Protein AF-A0AAV5TW31-F1 (afdb_monomer)

Sequence (116 aa):
IFYTIYALLATIGVISNSILLYTTIRTSSLRSPCNILIGACALFDVLHQLGIFPVATVIYRGATMHSWTCSVIMFIPEMGCAAGSFAVLSIGLDRLLSVIAPNRYQQSNKRAYLTV

Foldseek 3Di:
DVLVVLLVVLVVLLVVLVVLLVCLVPDPVQPFPLSVLSNQLSVLSNQLSVLSVVVSVCVVVVHDDDPVVNCVSCVRNVVSVVSSVVSVVVSVVLVVCCVPPVVVNVVPDRVVVVVD

pLDDT: mean 83.53, std 12.45, range [37.56, 95.31]

InterPro domains:
  IPR000276 G protein-coupled receptor, rhodopsin-like [PR00237] (1-25)
  IPR000276 G protein-coupled receptor, rhodopsin-like [PR00237] (34-55)
  IPR000276 G protein-coupled receptor, rhodopsin-like [PR00237] (77-99)
  IPR000276 G protein-coupled receptor, rhodopsin-like [SM01381] (10-115)
  IPR017452 GPCR, rhodopsin-like, 7TM [PS50262] (16-116)
  IPR019424 Serpentine type 7TM GPCR chemoreceptor Srsx [PF10320] (11-115)
  IPR047130 Serpentine type 7TM GPCR chemoreceptor Srsx, nematodes [PTHR23360] (2-115)

Secondary structure (DSSP, 8-state):
-HHHHHHHHHHHHHHHHHHHHHHHHH-GGG--HHHHHHHHHHHHHHHHHHTHHHHHHHHHTTPPPPHHHHHHHHHHHHHHHHHHHHHHHHHHHHHHHHHH-HHHHHHS-TTGGG--

Organism: NCBI:txid358040

Solvent-accessible surface area (backbone atoms only — not comparable to full-atom values): 6233 Å² total; per-residue (Å²): 107,70,69,58,52,51,52,53,52,31,51,52,48,37,55,55,24,49,52,48,29,50,51,44,72,69,35,72,91,52,69,46,70,62,43,49,38,52,24,53,24,24,50,21,48,33,46,24,38,57,39,52,55,66,54,48,56,35,61,76,67,71,54,83,78,57,68,68,63,48,53,63,57,46,45,58,18,50,51,14,50,54,52,23,54,54,29,52,52,51,42,51,49,56,55,48,45,48,67,79,37,46,77,59,48,73,68,48,67,74,69,67,72,73,78,110

Mean predicted aligned error: 7.39 Å

Structure (mmCIF, N/CA/C/O backbone):
data_AF-A0AAV5TW31-F1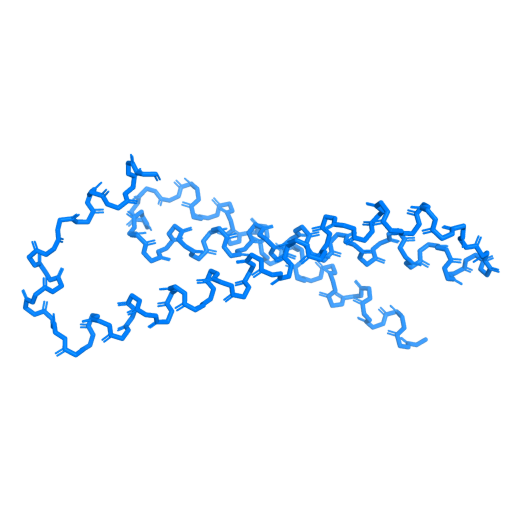
#
_entry.id   AF-A0AAV5TW31-F1
#
loop_
_atom_site.group_PDB
_atom_site.id
_atom_site.type_symbol
_atom_site.label_atom_id
_atom_site.label_alt_id
_atom_site.label_comp_id
_atom_site.label_asym_id
_atom_site.label_entity_id
_atom_site.label_seq_id
_atom_site.pdbx_PDB_ins_code
_atom_site.Cartn_x
_atom_site.Cartn_y
_atom_site.Cartn_z
_atom_site.occupancy
_atom_site.B_iso_or_equiv
_atom_site.auth_seq_id
_atom_site.auth_comp_id
_atom_site.auth_asym_id
_atom_site.auth_atom_id
_atom_site.pdbx_PDB_model_num
ATOM 1 N N . ILE A 1 1 ? 14.093 14.367 -10.296 1.00 77.06 1 ILE A N 1
ATOM 2 C CA . ILE A 1 1 ? 13.646 15.058 -9.060 1.00 77.06 1 ILE A CA 1
ATOM 3 C C . ILE A 1 1 ? 12.282 14.538 -8.625 1.00 77.06 1 ILE A C 1
ATOM 5 O O . ILE A 1 1 ? 12.245 13.833 -7.629 1.00 77.06 1 ILE A O 1
ATOM 9 N N . PHE A 1 2 ? 11.201 14.765 -9.382 1.00 83.12 2 PHE A N 1
ATOM 10 C CA . PHE A 1 2 ? 9.860 14.284 -9.007 1.00 83.12 2 PHE A CA 1
ATOM 11 C C . PHE A 1 2 ? 9.794 12.768 -8.744 1.00 83.12 2 PHE A C 1
ATOM 13 O O . PHE A 1 2 ? 9.393 12.363 -7.661 1.00 83.12 2 PHE A O 1
ATOM 20 N N . TYR A 1 3 ? 10.286 11.929 -9.663 1.00 81.06 3 TYR A N 1
ATOM 21 C CA . TYR A 1 3 ? 10.317 10.467 -9.472 1.00 81.06 3 TYR A CA 1
ATOM 22 C C . TYR A 1 3 ? 11.115 10.022 -8.245 1.00 81.06 3 TYR A C 1
ATOM 24 O O . TYR A 1 3 ? 10.709 9.107 -7.537 1.00 81.06 3 TYR A O 1
ATOM 32 N N . THR A 1 4 ? 12.226 10.703 -7.966 1.00 83.44 4 THR A N 1
ATOM 33 C CA . THR A 1 4 ? 13.057 10.432 -6.793 1.00 83.44 4 THR A CA 1
ATOM 34 C C . THR A 1 4 ? 12.291 10.723 -5.501 1.00 83.44 4 THR A C 1
ATOM 36 O O . THR A 1 4 ? 12.354 9.935 -4.566 1.00 83.44 4 THR A O 1
ATOM 39 N N . ILE A 1 5 ? 11.526 11.819 -5.461 1.00 88.81 5 ILE A N 1
ATOM 40 C CA . ILE A 1 5 ? 10.677 12.175 -4.315 1.00 88.81 5 ILE A CA 1
ATOM 41 C C . ILE A 1 5 ? 9.568 11.133 -4.130 1.00 88.81 5 ILE A C 1
ATOM 43 O O . ILE A 1 5 ? 9.373 10.652 -3.018 1.00 88.81 5 ILE A O 1
ATOM 47 N N . TYR A 1 6 ? 8.891 10.723 -5.208 1.00 88.25 6 TYR A N 1
ATOM 48 C CA . TYR A 1 6 ? 7.862 9.679 -5.137 1.00 88.25 6 TYR A CA 1
ATOM 49 C C . TYR A 1 6 ? 8.414 8.337 -4.650 1.00 88.25 6 TYR A C 1
ATOM 51 O O . TYR A 1 6 ? 7.783 7.690 -3.820 1.00 88.25 6 TYR A O 1
ATOM 59 N N . ALA A 1 7 ? 9.603 7.939 -5.107 1.00 87.38 7 ALA A N 1
ATOM 60 C CA . ALA A 1 7 ? 10.257 6.722 -4.637 1.00 87.38 7 ALA A CA 1
ATOM 61 C C . ALA A 1 7 ? 10.594 6.789 -3.137 1.00 87.38 7 ALA A C 1
ATOM 63 O O . ALA A 1 7 ? 10.388 5.808 -2.430 1.00 87.38 7 ALA A O 1
ATOM 64 N N . LEU A 1 8 ? 11.052 7.943 -2.634 1.00 91.00 8 LEU A N 1
ATOM 65 C CA . LEU A 1 8 ? 11.312 8.146 -1.202 1.00 91.00 8 LEU A CA 1
ATOM 66 C C . LEU A 1 8 ? 10.027 8.120 -0.363 1.00 91.00 8 LEU A C 1
ATOM 68 O O . LEU A 1 8 ? 9.998 7.533 0.714 1.00 91.00 8 LEU A O 1
ATOM 72 N N . LEU A 1 9 ? 8.946 8.730 -0.850 1.00 92.00 9 LEU A N 1
ATOM 73 C CA . LEU A 1 9 ? 7.651 8.672 -0.168 1.00 92.00 9 LEU A CA 1
ATOM 74 C C . LEU A 1 9 ? 7.096 7.244 -0.146 1.00 92.00 9 LEU A C 1
ATOM 76 O O . LEU A 1 9 ? 6.583 6.808 0.882 1.00 92.00 9 LEU A O 1
ATOM 80 N N . ALA A 1 10 ? 7.249 6.502 -1.245 1.00 91.31 10 ALA A N 1
ATOM 81 C CA . ALA A 1 10 ? 6.844 5.104 -1.321 1.00 91.31 10 ALA A CA 1
ATOM 82 C C . ALA A 1 10 ? 7.658 4.220 -0.365 1.00 91.31 10 ALA A C 1
ATOM 84 O O . ALA A 1 10 ? 7.084 3.363 0.296 1.00 91.31 10 ALA A O 1
ATOM 85 N N . THR A 1 11 ? 8.972 4.429 -0.226 1.00 91.75 11 THR A N 1
ATOM 86 C CA . THR A 1 11 ? 9.785 3.636 0.713 1.00 91.75 11 THR A CA 1
ATOM 87 C C . THR A 1 11 ? 9.421 3.926 2.165 1.00 91.75 11 THR A C 1
ATOM 89 O O . THR A 1 11 ? 9.262 2.985 2.942 1.00 91.75 11 THR A O 1
ATOM 92 N N . ILE A 1 12 ? 9.232 5.201 2.526 1.00 95.00 12 ILE A N 1
ATOM 93 C CA . ILE A 1 12 ? 8.755 5.588 3.861 1.00 95.00 12 ILE A CA 1
ATOM 94 C C . ILE A 1 12 ? 7.393 4.946 4.121 1.00 95.00 12 ILE A C 1
ATOM 96 O O . ILE A 1 12 ? 7.218 4.285 5.140 1.00 95.00 12 ILE A O 1
ATOM 100 N N . GLY A 1 13 ? 6.462 5.075 3.175 1.00 92.50 13 GLY A N 1
ATOM 101 C CA . GLY A 1 13 ? 5.136 4.485 3.284 1.00 92.50 13 GLY A CA 1
ATOM 102 C C . GLY A 1 13 ? 5.181 2.968 3.482 1.00 92.50 13 GLY A C 1
ATOM 103 O O . GLY A 1 13 ? 4.510 2.461 4.380 1.00 92.50 13 GLY A O 1
ATOM 104 N N . VAL A 1 14 ? 6.010 2.246 2.718 1.00 94.12 14 VAL A N 1
ATOM 105 C CA . VAL A 1 14 ? 6.106 0.783 2.816 1.00 94.12 14 VAL A CA 1
ATOM 106 C C . VAL A 1 14 ? 6.627 0.388 4.190 1.00 94.12 14 VAL A C 1
ATOM 108 O O . VAL A 1 14 ? 6.067 -0.509 4.819 1.00 94.12 14 VAL A O 1
ATOM 111 N N . ILE A 1 15 ? 7.659 1.073 4.687 1.00 95.31 15 ILE A N 1
ATOM 112 C CA . ILE A 1 15 ? 8.232 0.802 6.010 1.00 95.31 15 ILE A CA 1
ATOM 113 C C . ILE A 1 15 ? 7.195 1.086 7.102 1.00 95.31 15 ILE A C 1
ATOM 115 O O . ILE A 1 15 ? 6.922 0.220 7.935 1.00 95.31 15 ILE A O 1
ATOM 119 N N . SER A 1 16 ? 6.581 2.271 7.086 1.00 94.38 16 SER A N 1
ATOM 120 C CA . SER A 1 16 ? 5.611 2.694 8.099 1.00 94.38 16 SER A CA 1
ATOM 121 C C . SER A 1 16 ? 4.376 1.792 8.132 1.00 94.38 16 SER A C 1
ATOM 123 O O . SER A 1 16 ? 3.987 1.327 9.205 1.00 94.38 16 SER A O 1
ATOM 125 N N . ASN A 1 17 ? 3.793 1.480 6.971 1.00 93.69 17 ASN A N 1
ATOM 126 C CA . ASN A 1 17 ? 2.616 0.617 6.883 1.00 93.69 17 ASN A CA 1
ATOM 127 C C . ASN A 1 17 ? 2.938 -0.847 7.206 1.00 93.69 17 ASN A C 1
ATOM 129 O O . ASN A 1 17 ? 2.123 -1.527 7.827 1.00 93.69 17 ASN A O 1
ATOM 133 N N . SER A 1 18 ? 4.147 -1.326 6.896 1.00 93.06 18 SER A N 1
ATOM 134 C CA . SER A 1 18 ? 4.586 -2.666 7.313 1.00 93.06 18 SER A CA 1
ATOM 135 C C . SER A 1 18 ? 4.718 -2.778 8.833 1.00 93.06 18 SER A C 1
ATOM 137 O O . SER A 1 18 ? 4.292 -3.776 9.415 1.00 93.06 18 SER A O 1
ATOM 139 N N . ILE A 1 19 ? 5.261 -1.749 9.497 1.00 94.25 19 ILE A N 1
ATOM 140 C CA . ILE A 1 19 ? 5.334 -1.694 10.967 1.00 94.25 19 ILE A CA 1
ATOM 141 C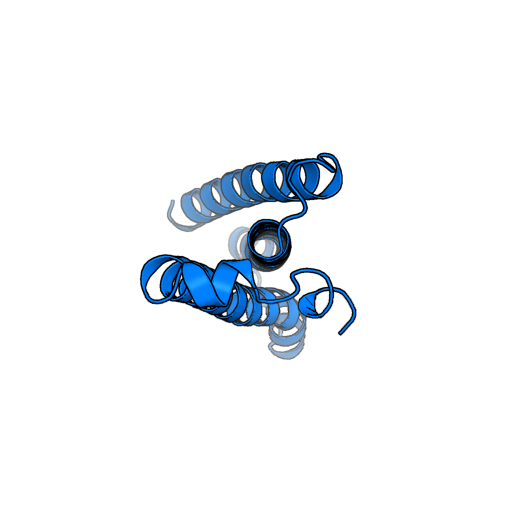 C . ILE A 1 19 ? 3.926 -1.669 11.569 1.00 94.25 19 ILE A C 1
ATOM 143 O O . ILE A 1 19 ? 3.659 -2.384 12.539 1.00 94.25 19 ILE A O 1
ATOM 147 N N . LEU A 1 20 ? 3.016 -0.884 10.985 1.00 92.38 20 LEU A N 1
ATOM 148 C CA . LEU A 1 20 ? 1.624 -0.806 11.422 1.00 92.38 20 LEU A CA 1
ATOM 149 C C . LEU A 1 20 ? 0.928 -2.170 11.301 1.00 92.38 20 LEU A C 1
ATOM 151 O O . LEU A 1 20 ? 0.365 -2.662 12.278 1.00 92.38 20 LEU A O 1
ATOM 155 N N . LEU A 1 21 ? 1.045 -2.825 10.142 1.00 91.81 21 LEU A N 1
ATOM 156 C CA . LEU A 1 21 ? 0.514 -4.166 9.900 1.00 91.81 21 LEU A CA 1
ATOM 157 C C . LEU A 1 21 ? 1.092 -5.192 10.886 1.00 91.81 21 LEU A C 1
ATOM 159 O O . LEU A 1 21 ? 0.344 -5.946 11.513 1.00 91.81 21 LEU A O 1
ATOM 163 N N . TYR A 1 22 ? 2.414 -5.192 11.073 1.00 90.88 22 TYR A N 1
ATOM 164 C CA . TYR A 1 22 ? 3.092 -6.089 12.009 1.00 90.88 22 TYR A CA 1
ATOM 165 C C . TYR A 1 22 ? 2.585 -5.903 13.444 1.00 90.88 22 TYR A C 1
ATOM 167 O O . TYR A 1 22 ? 2.276 -6.879 14.134 1.00 90.88 22 TYR A O 1
ATOM 175 N N . THR A 1 23 ? 2.448 -4.650 13.878 1.00 90.25 23 THR A N 1
ATOM 176 C CA . THR A 1 23 ? 1.967 -4.300 15.221 1.00 90.25 23 THR A CA 1
ATOM 177 C C . THR A 1 23 ? 0.527 -4.764 15.434 1.00 90.25 23 THR A C 1
ATOM 179 O O . THR A 1 23 ? 0.219 -5.332 16.487 1.00 90.25 23 THR A O 1
ATOM 182 N N . THR A 1 24 ? -0.331 -4.596 14.424 1.00 87.38 24 THR A N 1
ATOM 183 C CA . THR A 1 24 ? -1.730 -5.047 14.447 1.00 87.38 24 THR A CA 1
ATOM 184 C C . THR A 1 24 ? -1.847 -6.571 14.544 1.00 87.38 24 THR A C 1
ATOM 186 O O . THR A 1 24 ? -2.680 -7.076 15.296 1.00 87.38 24 THR A O 1
ATOM 189 N N . ILE A 1 25 ? -0.991 -7.324 13.843 1.00 85.00 25 ILE A N 1
ATOM 190 C CA . ILE A 1 25 ? -1.001 -8.798 13.884 1.00 85.00 25 ILE A CA 1
ATOM 191 C C . ILE A 1 25 ? -0.473 -9.319 15.229 1.00 85.00 25 ILE A C 1
ATOM 193 O O . ILE A 1 25 ? -1.062 -10.230 15.828 1.00 85.00 25 ILE A O 1
ATOM 197 N N . ARG A 1 26 ? 0.640 -8.751 15.7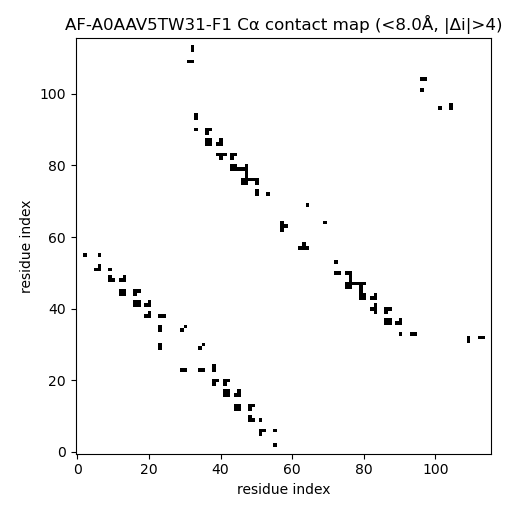10 1.00 87.00 26 ARG A N 1
ATOM 198 C CA . ARG A 1 26 ? 1.315 -9.199 16.936 1.00 87.00 26 ARG A CA 1
ATOM 199 C C . ARG A 1 26 ? 0.540 -8.871 18.202 1.00 87.00 26 ARG A C 1
ATOM 201 O O . ARG A 1 26 ? 0.539 -9.678 19.131 1.00 87.00 26 ARG A O 1
ATOM 208 N N . THR A 1 27 ? -0.105 -7.710 18.263 1.00 83.19 27 THR A N 1
ATOM 209 C CA . THR A 1 27 ? -0.666 -7.219 19.523 1.00 83.19 27 THR A CA 1
ATOM 210 C C . THR A 1 27 ? -2.111 -7.672 19.693 1.00 83.19 27 THR A C 1
ATOM 212 O O . THR A 1 27 ? -3.047 -7.038 19.213 1.00 83.19 27 THR A O 1
ATOM 215 N N . SER A 1 28 ? -2.313 -8.770 20.428 1.00 64.88 28 SER A N 1
ATOM 216 C CA . SER A 1 28 ? -3.643 -9.341 20.705 1.00 64.88 28 SER A CA 1
ATOM 217 C C . SER A 1 28 ? -4.588 -8.376 21.436 1.00 64.88 28 SER A C 1
ATOM 219 O O . SER A 1 28 ? -5.791 -8.403 21.185 1.00 64.88 28 SER A O 1
ATOM 221 N N . SER A 1 29 ? -4.043 -7.483 22.270 1.00 64.81 29 SER A N 1
ATOM 222 C CA . SER A 1 29 ? -4.784 -6.420 22.969 1.00 64.81 29 SER A CA 1
ATOM 223 C C . SER A 1 29 ? -5.398 -5.379 22.015 1.00 64.81 29 SER A C 1
ATOM 225 O O . SER A 1 29 ? -6.419 -4.771 22.325 1.00 64.81 29 SER A O 1
ATOM 227 N N . LEU A 1 30 ? -4.836 -5.214 20.809 1.00 61.84 30 LEU A N 1
ATOM 228 C CA . LEU A 1 30 ? -5.345 -4.290 19.794 1.00 61.84 30 LEU A CA 1
ATOM 229 C C . LEU A 1 30 ? -6.340 -4.935 18.816 1.00 61.84 30 LEU A C 1
ATOM 231 O O . LEU A 1 30 ? -6.708 -4.280 17.853 1.00 61.84 30 LEU A O 1
ATOM 235 N N . ARG A 1 31 ? -6.857 -6.150 19.034 1.00 65.25 31 ARG A N 1
ATOM 236 C CA . ARG A 1 31 ? -7.807 -6.813 18.105 1.00 65.25 31 ARG A CA 1
ATOM 237 C C . ARG A 1 31 ? -9.251 -6.297 18.203 1.00 65.25 31 ARG A C 1
ATOM 239 O O . ARG A 1 31 ? -10.199 -7.071 18.313 1.00 65.25 31 ARG A O 1
ATOM 246 N N . SER A 1 32 ? -9.430 -4.980 18.176 1.00 75.06 32 SER A N 1
ATOM 247 C CA . SER A 1 32 ? -10.740 -4.379 17.920 1.00 75.06 32 SER A CA 1
ATOM 248 C C . SER A 1 32 ? -11.045 -4.424 16.411 1.00 75.06 32 SER A C 1
ATOM 250 O O . SER A 1 32 ? -10.106 -4.390 15.612 1.00 75.06 32 SER A O 1
ATOM 252 N N . PRO A 1 33 ? -12.322 -4.481 15.991 1.00 73.50 33 PRO A N 1
ATOM 253 C CA . PRO A 1 33 ? -12.690 -4.498 14.570 1.00 73.50 33 PRO A CA 1
ATOM 254 C C . PRO A 1 33 ? -12.104 -3.304 13.798 1.00 73.50 33 PRO A C 1
ATOM 256 O O . PRO A 1 33 ? -11.539 -3.486 12.722 1.00 73.50 33 PRO A O 1
ATOM 259 N N . CYS A 1 34 ? -12.109 -2.107 14.395 1.00 81.75 34 CYS A N 1
ATOM 260 C CA . CYS A 1 34 ? -11.463 -0.925 13.821 1.00 81.75 34 CYS A CA 1
ATOM 261 C C . CYS A 1 34 ? -9.962 -1.126 13.574 1.00 81.75 34 CYS A C 1
ATOM 263 O O . CYS A 1 34 ? -9.448 -0.732 12.533 1.00 81.75 34 CYS A O 1
ATOM 265 N N . ASN A 1 35 ? -9.240 -1.724 14.521 1.00 85.06 35 ASN A N 1
ATOM 266 C CA . ASN A 1 35 ? -7.796 -1.909 14.388 1.00 85.06 35 ASN A CA 1
ATOM 267 C C . ASN A 1 35 ? -7.447 -2.966 13.334 1.00 85.06 35 ASN A C 1
ATOM 269 O O . ASN A 1 35 ? -6.405 -2.869 12.695 1.00 85.06 35 ASN A O 1
ATOM 273 N N . ILE A 1 36 ? -8.327 -3.94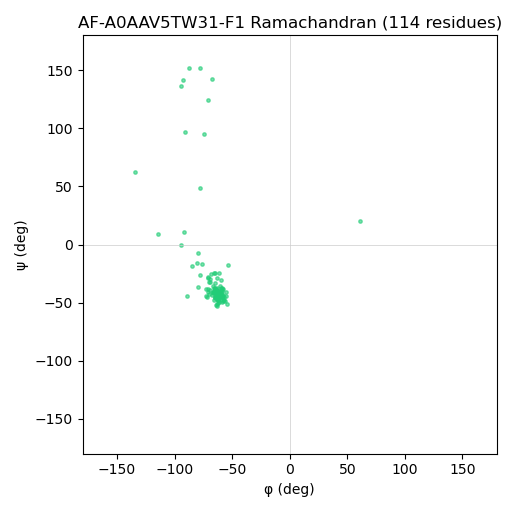5 13.113 1.00 84.81 36 ILE A N 1
ATOM 274 C CA . ILE A 1 36 ? -8.170 -4.936 12.043 1.00 84.81 36 ILE A CA 1
ATOM 275 C C . ILE A 1 36 ? -8.389 -4.283 10.676 1.00 84.81 36 ILE A C 1
ATOM 277 O O . ILE A 1 36 ? -7.591 -4.513 9.772 1.00 84.81 36 ILE A O 1
ATOM 281 N N . LEU A 1 37 ? -9.385 -3.398 10.552 1.00 87.19 37 LEU A N 1
ATOM 282 C CA . LEU A 1 37 ? -9.568 -2.565 9.359 1.00 87.19 37 LEU A CA 1
ATOM 283 C C . LEU A 1 37 ? -8.356 -1.657 9.101 1.00 87.19 37 LEU A C 1
ATOM 285 O O . LEU A 1 37 ? -7.925 -1.537 7.959 1.00 87.19 37 LEU A O 1
ATOM 289 N N . ILE A 1 38 ? -7.758 -1.076 10.149 1.00 90.75 38 ILE A N 1
ATOM 290 C CA . ILE A 1 38 ? -6.509 -0.300 10.038 1.00 90.75 38 ILE A CA 1
ATOM 291 C C . ILE A 1 38 ? -5.360 -1.188 9.537 1.00 90.75 38 ILE A C 1
ATOM 293 O O . ILE A 1 38 ? -4.611 -0.778 8.656 1.00 90.75 38 ILE A O 1
ATOM 297 N N . GLY A 1 39 ? -5.232 -2.417 10.048 1.00 90.50 39 GLY A N 1
ATOM 298 C CA . GLY A 1 39 ? -4.251 -3.383 9.547 1.00 90.50 39 GLY A CA 1
ATOM 299 C C . GLY A 1 39 ? -4.475 -3.759 8.080 1.00 90.50 39 GLY A C 1
ATOM 300 O O . GLY A 1 39 ? -3.523 -3.788 7.307 1.00 90.50 39 GLY A O 1
ATOM 301 N N . ALA A 1 40 ? -5.725 -3.997 7.676 1.00 90.50 40 ALA A N 1
ATOM 302 C CA . ALA A 1 40 ? -6.075 -4.275 6.285 1.00 90.50 40 ALA A CA 1
ATOM 303 C C . ALA A 1 40 ? -5.772 -3.077 5.369 1.00 90.50 40 ALA A C 1
ATOM 305 O O . ALA A 1 40 ? -5.193 -3.259 4.303 1.00 90.50 40 ALA A O 1
ATOM 306 N N . CYS A 1 41 ? -6.078 -1.854 5.813 1.00 92.81 41 CYS A N 1
ATOM 307 C CA . CYS A 1 41 ? -5.705 -0.624 5.113 1.00 92.81 41 CYS A CA 1
ATOM 308 C C . CYS A 1 41 ? -4.187 -0.539 4.912 1.00 92.81 41 CYS A C 1
ATOM 310 O O . CYS A 1 41 ? -3.729 -0.361 3.789 1.00 92.81 41 CYS A O 1
ATOM 312 N N . ALA A 1 42 ? -3.407 -0.784 5.970 1.00 94.19 42 ALA A N 1
ATOM 313 C CA . ALA A 1 42 ? -1.948 -0.781 5.901 1.00 94.19 42 ALA A CA 1
ATOM 314 C C . ALA A 1 42 ? -1.404 -1.824 4.906 1.00 94.19 42 ALA A C 1
ATOM 316 O O . ALA A 1 42 ? -0.444 -1.557 4.187 1.00 94.19 42 ALA A O 1
ATOM 317 N N . LEU A 1 43 ? -2.028 -3.006 4.828 1.00 93.94 43 LEU A N 1
ATOM 318 C CA . LEU A 1 43 ? -1.685 -4.022 3.829 1.00 93.94 43 LEU A CA 1
ATOM 319 C C . LEU A 1 43 ? -1.944 -3.521 2.399 1.00 93.94 43 LEU A C 1
ATOM 321 O O . LEU A 1 43 ? -1.081 -3.678 1.534 1.00 93.94 43 LEU A O 1
ATOM 325 N N . PHE A 1 44 ? -3.106 -2.915 2.147 1.00 94.19 44 PHE A N 1
ATOM 326 C CA . PHE A 1 44 ? -3.447 -2.376 0.829 1.00 94.19 44 PHE A CA 1
ATOM 327 C C . PHE A 1 44 ? -2.549 -1.202 0.423 1.00 94.19 44 PHE A C 1
ATOM 329 O O . PHE A 1 44 ? -2.126 -1.141 -0.731 1.00 94.19 44 PHE A O 1
ATOM 336 N N . ASP A 1 45 ? -2.171 -0.346 1.372 1.00 93.88 45 ASP A N 1
ATOM 337 C CA . ASP A 1 45 ? -1.229 0.750 1.138 1.00 93.88 45 ASP A CA 1
ATOM 338 C C . ASP A 1 45 ? 0.167 0.235 0.759 1.00 93.88 45 ASP A C 1
ATOM 340 O O . ASP A 1 45 ? 0.794 0.773 -0.155 1.00 93.88 45 ASP A O 1
ATOM 344 N N . VAL A 1 46 ? 0.646 -0.846 1.394 1.00 94.00 46 VAL A N 1
ATOM 345 C CA . VAL A 1 46 ? 1.904 -1.505 0.994 1.00 94.00 46 VAL A CA 1
ATOM 346 C C . VAL A 1 46 ? 1.793 -2.055 -0.429 1.00 94.00 46 VAL A C 1
ATOM 348 O O . VAL A 1 46 ? 2.679 -1.805 -1.244 1.00 94.00 46 VAL A O 1
ATOM 351 N N . LEU A 1 47 ? 0.709 -2.768 -0.757 1.00 91.94 47 LEU A N 1
ATOM 352 C CA . LEU A 1 47 ? 0.492 -3.313 -2.105 1.00 91.94 47 LEU A CA 1
ATOM 353 C C . LEU A 1 47 ? 0.444 -2.213 -3.174 1.00 91.94 47 LEU A C 1
ATOM 355 O O . LEU A 1 47 ? 1.031 -2.370 -4.245 1.00 91.94 47 LEU A O 1
ATOM 359 N N . HIS A 1 48 ? -0.203 -1.089 -2.867 1.00 92.75 48 HIS A N 1
ATOM 360 C CA . HIS A 1 48 ? -0.248 0.079 -3.736 1.00 92.75 48 HIS A CA 1
ATOM 361 C C . HIS A 1 48 ? 1.148 0.681 -3.960 1.00 92.75 48 HIS A C 1
ATOM 363 O O . HIS A 1 48 ? 1.589 0.855 -5.098 1.00 92.75 48 HIS A O 1
ATOM 369 N N . GLN A 1 49 ? 1.887 0.942 -2.879 1.00 92.12 49 GLN A N 1
ATOM 370 C CA . GLN A 1 49 ? 3.202 1.584 -2.944 1.00 92.12 49 GLN A CA 1
ATOM 371 C C . GLN A 1 49 ? 4.274 0.693 -3.584 1.00 92.12 49 GLN A C 1
ATOM 373 O O . GLN A 1 49 ? 5.214 1.209 -4.192 1.00 92.12 49 GLN A O 1
ATOM 378 N N . LEU A 1 50 ? 4.112 -0.635 -3.541 1.00 88.38 50 LEU A N 1
ATOM 379 C CA . LEU A 1 50 ? 4.976 -1.561 -4.277 1.00 88.38 50 LEU A CA 1
ATOM 380 C C . LEU A 1 50 ? 4.908 -1.358 -5.802 1.00 88.38 50 LEU A C 1
ATOM 382 O O . LEU A 1 50 ? 5.882 -1.649 -6.496 1.00 88.38 50 LEU A O 1
ATOM 386 N N . GLY A 1 51 ? 3.812 -0.797 -6.323 1.00 86.38 51 GLY A N 1
ATOM 387 C CA . GLY A 1 51 ? 3.653 -0.459 -7.740 1.00 86.38 51 GLY A CA 1
ATOM 388 C C . GLY A 1 51 ? 4.595 0.631 -8.249 1.00 86.38 51 GLY A C 1
ATOM 389 O O . GLY A 1 51 ? 4.927 0.649 -9.436 1.00 86.38 51 GLY A O 1
ATOM 390 N N . ILE A 1 52 ? 5.087 1.506 -7.364 1.00 87.50 52 ILE A N 1
ATOM 391 C CA . ILE A 1 52 ? 6.014 2.583 -7.738 1.00 87.50 52 ILE A CA 1
ATOM 392 C C . ILE A 1 52 ? 7.366 2.019 -8.200 1.00 87.50 52 ILE A C 1
ATOM 394 O O . ILE A 1 52 ? 7.970 2.566 -9.122 1.00 87.50 52 ILE A O 1
ATOM 398 N N . PHE A 1 53 ? 7.847 0.923 -7.605 1.00 85.38 53 PHE A N 1
ATOM 399 C CA . PHE A 1 53 ? 9.173 0.372 -7.906 1.00 85.38 53 PHE A CA 1
ATOM 400 C C . PHE A 1 53 ? 9.336 -0.119 -9.356 1.00 85.38 53 PHE A C 1
ATOM 402 O O . PHE A 1 53 ? 10.272 0.341 -10.017 1.00 85.38 53 PHE A O 1
ATOM 409 N N . PRO A 1 54 ? 8.471 -0.997 -9.907 1.00 84.19 54 PRO A N 1
ATOM 410 C CA . PRO A 1 54 ? 8.619 -1.457 -11.287 1.00 84.19 54 PRO A CA 1
ATOM 411 C C . PRO A 1 54 ? 8.497 -0.301 -12.289 1.00 84.19 54 PRO A C 1
ATOM 413 O O . PRO A 1 54 ? 9.308 -0.209 -13.211 1.00 84.19 54 PRO A O 1
ATOM 416 N N . VAL A 1 55 ? 7.571 0.636 -12.063 1.00 82.88 55 VAL A N 1
ATOM 417 C CA . VAL A 1 55 ? 7.397 1.822 -12.918 1.00 82.88 55 VAL A CA 1
ATOM 418 C C . VAL A 1 55 ? 8.637 2.718 -12.877 1.00 82.88 55 VAL A C 1
ATOM 420 O O . VAL A 1 55 ? 9.141 3.127 -13.924 1.00 82.88 55 VAL A O 1
ATOM 423 N N . ALA A 1 56 ? 9.196 2.963 -11.687 1.00 82.38 56 ALA A N 1
ATOM 424 C CA . ALA A 1 56 ? 10.409 3.757 -11.533 1.00 82.38 56 ALA A CA 1
ATOM 425 C C . ALA A 1 56 ? 11.587 3.149 -12.310 1.00 82.38 56 ALA A C 1
ATOM 427 O O . ALA A 1 56 ? 12.281 3.874 -13.022 1.00 82.38 56 ALA A O 1
ATOM 428 N N . THR A 1 57 ? 11.796 1.826 -12.240 1.00 80.06 57 THR A N 1
ATOM 429 C CA . THR A 1 57 ? 12.920 1.178 -12.946 1.00 80.06 57 THR A CA 1
ATOM 430 C C . THR A 1 57 ? 12.864 1.351 -14.460 1.00 80.06 57 THR A C 1
ATOM 432 O O . THR A 1 57 ? 13.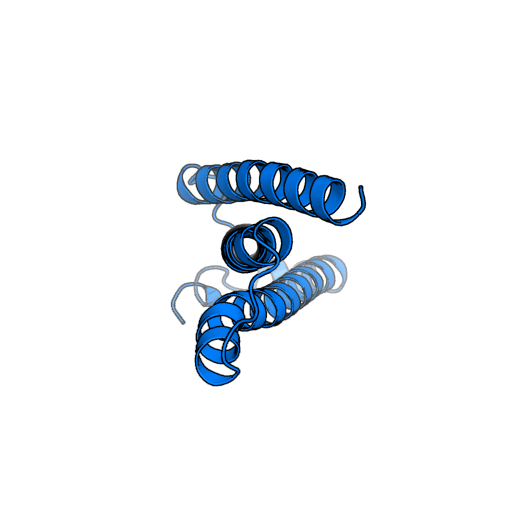909 1.525 -15.091 1.00 80.06 57 THR A O 1
ATOM 435 N N . VAL A 1 58 ? 11.667 1.350 -15.049 1.00 84.31 58 VAL A N 1
ATOM 436 C CA . VAL A 1 58 ? 11.509 1.540 -16.492 1.00 84.31 58 VAL A CA 1
ATOM 437 C C . VAL A 1 58 ? 11.783 2.982 -16.896 1.00 84.31 58 VAL A C 1
ATOM 439 O O . VAL A 1 58 ? 12.522 3.223 -17.852 1.00 84.31 58 VAL A O 1
ATOM 442 N N . ILE A 1 59 ? 11.249 3.932 -16.129 1.00 82.12 59 ILE A N 1
ATOM 443 C CA . ILE A 1 59 ? 11.440 5.361 -16.378 1.00 82.12 59 ILE A CA 1
ATOM 444 C C . ILE A 1 59 ? 12.922 5.736 -16.249 1.00 82.12 59 ILE A C 1
ATOM 446 O O . ILE A 1 59 ? 13.448 6.440 -17.107 1.00 82.12 59 ILE A O 1
ATOM 450 N N . TYR A 1 60 ? 13.630 5.214 -15.239 1.00 82.50 60 TYR A N 1
ATOM 451 C CA . TYR A 1 60 ? 15.072 5.445 -15.075 1.00 82.50 60 TYR A CA 1
ATOM 452 C C . TYR A 1 60 ? 15.914 4.852 -16.209 1.00 82.50 60 TYR A C 1
ATOM 454 O O . TYR A 1 60 ? 16.942 5.423 -16.562 1.00 82.50 60 TYR A O 1
ATOM 462 N N . ARG A 1 61 ? 15.488 3.724 -16.791 1.00 82.62 61 ARG A N 1
ATOM 463 C CA . ARG A 1 61 ? 16.155 3.113 -17.952 1.00 82.62 61 ARG A CA 1
ATOM 464 C C . ARG A 1 61 ? 15.802 3.793 -19.278 1.00 82.62 61 ARG A C 1
ATOM 466 O O . ARG A 1 61 ? 16.381 3.424 -20.295 1.00 82.62 61 ARG A O 1
ATOM 473 N N . GLY A 1 62 ? 14.857 4.738 -19.285 1.00 79.25 62 GLY A N 1
ATOM 474 C CA . GLY A 1 62 ? 14.343 5.360 -20.509 1.00 79.25 62 GLY A CA 1
ATOM 475 C C . GLY A 1 62 ? 13.685 4.359 -21.465 1.00 79.25 62 GLY A C 1
ATOM 476 O O . GLY A 1 62 ? 13.594 4.621 -22.660 1.00 79.25 62 GLY A O 1
ATOM 477 N N . ALA A 1 63 ? 13.272 3.194 -20.958 1.00 80.00 63 ALA A N 1
ATOM 478 C CA . ALA A 1 63 ? 12.683 2.137 -21.766 1.00 80.00 63 ALA A CA 1
ATOM 479 C C . ALA A 1 63 ? 11.169 2.345 -21.895 1.00 80.00 63 ALA A C 1
ATOM 481 O O . ALA A 1 63 ? 10.519 2.903 -21.012 1.00 80.00 63 ALA A O 1
ATOM 482 N N . THR A 1 64 ? 10.588 1.871 -22.990 1.00 81.19 64 THR A N 1
ATOM 483 C CA . THR A 1 64 ? 9.136 1.849 -23.178 1.00 81.19 64 THR A CA 1
ATOM 484 C C . THR A 1 64 ? 8.584 0.490 -22.745 1.00 81.19 64 THR A C 1
ATOM 486 O O . THR A 1 64 ? 9.170 -0.553 -23.036 1.00 81.19 64 THR A O 1
ATOM 489 N N . MET A 1 65 ? 7.464 0.479 -22.011 1.00 82.44 65 MET A N 1
ATOM 490 C CA . MET A 1 65 ? 6.758 -0.768 -21.678 1.00 82.44 65 MET A CA 1
ATOM 491 C C . MET A 1 65 ? 5.681 -1.046 -22.712 1.00 82.44 65 MET A C 1
ATOM 493 O O . MET A 1 65 ? 4.963 -0.142 -23.137 1.00 82.44 65 MET A O 1
ATOM 497 N N . HIS A 1 66 ? 5.513 -2.319 -23.053 1.00 85.50 66 HIS A N 1
ATOM 498 C CA . HIS A 1 66 ? 4.362 -2.756 -23.826 1.00 85.50 66 HIS A CA 1
ATOM 499 C C . HIS A 1 66 ? 3.078 -2.613 -22.991 1.00 85.50 66 HIS A C 1
ATOM 501 O O . HIS A 1 66 ? 3.085 -2.886 -21.787 1.00 85.50 66 HIS A O 1
ATOM 507 N N . SER A 1 67 ? 1.974 -2.207 -23.629 1.00 85.50 67 SER A N 1
ATOM 508 C CA . SER A 1 67 ? 0.711 -1.875 -22.946 1.00 85.50 67 SER A CA 1
ATOM 509 C C . SER A 1 67 ? 0.189 -3.022 -22.071 1.00 85.50 67 SER A C 1
ATOM 511 O O . SER A 1 67 ? -0.128 -2.801 -20.907 1.00 85.50 67 SER A O 1
ATOM 513 N N . TRP A 1 68 ? 0.221 -4.259 -22.578 1.00 88.62 68 TRP A N 1
ATOM 514 C CA . TRP A 1 68 ? -0.174 -5.456 -21.825 1.00 88.62 68 TRP A CA 1
ATOM 515 C C . TRP A 1 68 ? 0.614 -5.629 -20.517 1.00 88.62 68 TRP A C 1
ATOM 517 O O . TRP A 1 68 ? 0.034 -5.820 -19.450 1.00 88.62 68 TRP A O 1
ATOM 527 N N . THR A 1 69 ? 1.941 -5.516 -20.582 1.00 85.88 69 THR A N 1
ATOM 528 C CA . THR A 1 69 ? 2.822 -5.673 -19.417 1.00 85.88 69 THR A CA 1
ATOM 529 C C . THR A 1 69 ? 2.573 -4.576 -18.383 1.00 85.88 69 THR A C 1
ATOM 531 O O . THR A 1 69 ? 2.566 -4.853 -17.187 1.00 85.88 69 THR A O 1
ATOM 534 N N . CYS A 1 70 ? 2.320 -3.346 -18.837 1.00 86.81 70 CYS A N 1
ATOM 535 C CA . CYS A 1 70 ? 1.964 -2.229 -17.965 1.00 86.81 70 CYS A CA 1
ATOM 536 C C . CYS A 1 70 ? 0.649 -2.497 -17.216 1.00 86.81 70 CYS A C 1
ATOM 538 O O . CYS A 1 70 ? 0.609 -2.377 -15.993 1.00 86.81 70 CYS A O 1
ATOM 540 N N . SER A 1 71 ? -0.397 -2.940 -17.924 1.00 88.56 71 SER A N 1
ATOM 541 C CA . SER A 1 71 ? -1.696 -3.255 -17.320 1.00 88.56 71 SER A CA 1
ATOM 542 C C . SER A 1 71 ? -1.600 -4.353 -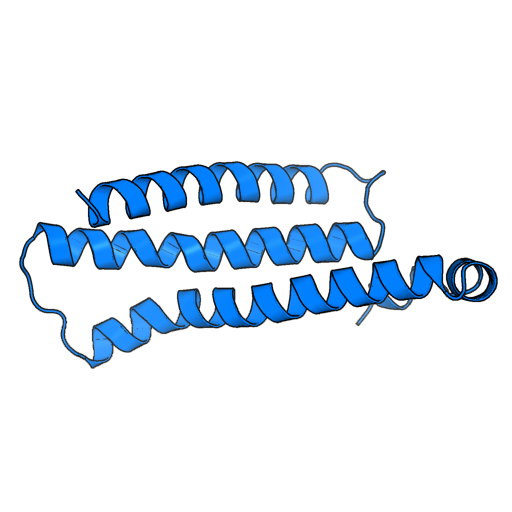16.261 1.00 88.56 71 SER A C 1
ATOM 544 O O . SER A 1 71 ? -2.187 -4.214 -15.193 1.00 88.56 71 SER A O 1
ATOM 546 N N . VAL A 1 72 ? -0.822 -5.412 -16.511 1.00 87.75 72 VAL A N 1
ATOM 547 C CA . VAL A 1 72 ? -0.627 -6.499 -15.534 1.00 87.75 72 VAL A CA 1
ATOM 548 C C . VAL A 1 72 ? 0.125 -6.008 -14.293 1.00 87.75 72 VAL A C 1
ATOM 550 O O . VAL A 1 72 ? -0.250 -6.351 -13.174 1.00 87.75 72 VAL A O 1
ATOM 553 N N . ILE A 1 73 ? 1.158 -5.179 -14.472 1.00 87.50 73 ILE A N 1
ATOM 554 C CA . ILE A 1 73 ? 1.951 -4.636 -13.359 1.00 87.50 73 ILE A CA 1
ATOM 555 C C . ILE A 1 73 ? 1.137 -3.640 -12.522 1.00 87.50 73 ILE A C 1
ATOM 557 O O . ILE A 1 73 ? 1.255 -3.650 -11.300 1.00 87.50 73 ILE A O 1
ATOM 561 N N . MET A 1 74 ? 0.311 -2.797 -13.153 1.00 89.81 74 MET A N 1
ATOM 562 C CA . MET A 1 74 ? -0.513 -1.801 -12.455 1.00 89.81 74 MET A CA 1
ATOM 563 C C . MET A 1 74 ? -1.797 -2.370 -11.846 1.00 89.81 74 MET A C 1
ATOM 565 O O . MET A 1 74 ? -2.371 -1.734 -10.967 1.00 89.81 74 MET A O 1
ATOM 569 N N . PHE A 1 75 ? -2.223 -3.572 -12.238 1.00 90.06 75 PHE A N 1
ATOM 570 C CA . PHE A 1 75 ? -3.452 -4.174 -11.723 1.00 90.06 75 PHE A CA 1
ATOM 571 C C . PHE A 1 75 ? -3.450 -4.326 -10.194 1.00 90.06 75 PHE A C 1
ATOM 573 O O . PHE A 1 75 ? -4.396 -3.916 -9.526 1.00 90.06 75 PHE A O 1
ATOM 580 N N . ILE A 1 76 ? -2.373 -4.877 -9.621 1.00 89.94 76 ILE A N 1
ATOM 581 C CA . ILE A 1 76 ? -2.260 -5.074 -8.166 1.00 89.94 76 ILE A CA 1
ATOM 582 C C . ILE A 1 76 ? -2.204 -3.728 -7.413 1.00 89.94 76 ILE A C 1
ATOM 584 O O . ILE A 1 76 ? -2.962 -3.565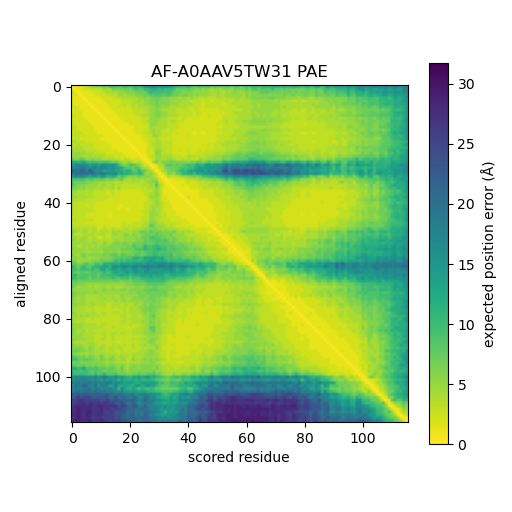 -6.455 1.00 89.94 76 ILE A O 1
ATOM 588 N N . PRO A 1 77 ? -1.374 -2.747 -7.824 1.00 91.75 77 PRO A N 1
ATOM 589 C CA . PRO A 1 77 ? -1.351 -1.424 -7.203 1.00 91.75 77 PRO A CA 1
ATOM 590 C C . PRO A 1 77 ? -2.686 -0.677 -7.242 1.00 91.75 77 PRO A C 1
ATOM 592 O O . PRO A 1 77 ? -3.035 -0.004 -6.270 1.00 91.75 77 PRO A O 1
ATOM 595 N N . GLU A 1 78 ? -3.430 -0.796 -8.343 1.00 91.56 78 GLU A N 1
ATOM 596 C CA . GLU A 1 78 ? -4.732 -0.145 -8.507 1.00 91.56 78 GLU A CA 1
ATOM 597 C C . GLU A 1 78 ? -5.790 -0.791 -7.607 1.00 91.56 78 GLU A C 1
ATOM 599 O O . GLU A 1 78 ? -6.526 -0.103 -6.899 1.00 91.56 78 GLU A O 1
ATOM 604 N N . MET A 1 79 ? -5.793 -2.126 -7.539 1.00 92.75 79 MET A N 1
ATOM 605 C CA . MET 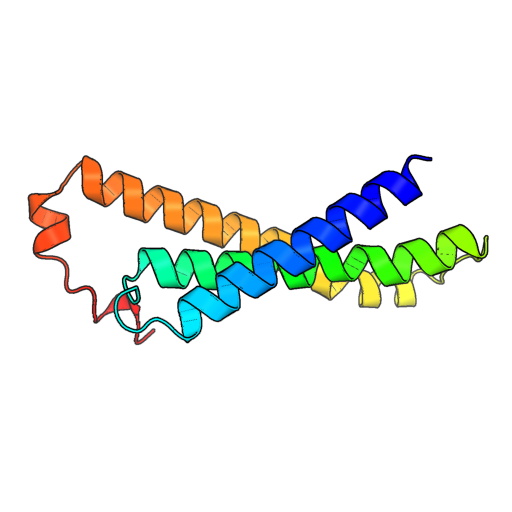A 1 79 ? -6.613 -2.867 -6.580 1.00 92.75 79 MET A CA 1
ATOM 606 C C . MET A 1 79 ? -6.288 -2.477 -5.132 1.00 92.75 79 MET A C 1
ATOM 608 O O . MET A 1 79 ? -7.205 -2.317 -4.328 1.00 92.75 79 MET A O 1
ATOM 612 N N . GLY A 1 80 ? -5.005 -2.278 -4.804 1.00 92.19 80 GLY A N 1
ATOM 613 C CA . GLY A 1 80 ? -4.570 -1.774 -3.499 1.00 92.19 80 GLY A CA 1
ATOM 614 C C . GLY A 1 80 ? -5.124 -0.379 -3.192 1.00 92.19 80 GLY A C 1
ATOM 615 O O . GLY A 1 80 ? -5.653 -0.159 -2.108 1.00 92.19 80 GLY A O 1
ATOM 616 N N . CYS A 1 81 ? -5.098 0.539 -4.160 1.00 93.00 81 CYS A N 1
ATOM 617 C CA . CYS A 1 81 ? -5.653 1.889 -4.002 1.00 93.00 81 CYS A CA 1
ATOM 618 C C . CYS A 1 81 ? -7.170 1.870 -3.742 1.00 93.00 81 CYS A C 1
ATOM 620 O O . CYS A 1 81 ? -7.669 2.495 -2.796 1.00 93.00 81 CYS A O 1
ATOM 622 N N . ALA A 1 82 ? -7.910 1.106 -4.553 1.00 94.31 82 ALA A N 1
ATOM 623 C CA . ALA A 1 82 ? -9.353 0.967 -4.407 1.00 94.31 82 ALA A CA 1
ATOM 624 C C . ALA A 1 82 ? -9.714 0.339 -3.052 1.00 94.31 82 ALA A C 1
ATOM 626 O O . ALA A 1 82 ? -10.511 0.899 -2.296 1.00 94.31 82 ALA A O 1
ATOM 627 N N . ALA A 1 83 ? -9.087 -0.789 -2.705 1.00 92.69 83 ALA A N 1
ATOM 628 C CA . ALA A 1 83 ? -9.339 -1.486 -1.448 1.00 92.69 83 ALA A CA 1
ATOM 629 C C . ALA A 1 83 ? -8.939 -0.650 -0.219 1.00 92.69 83 ALA A C 1
ATOM 631 O O . ALA A 1 83 ? -9.678 -0.629 0.766 1.00 92.69 83 ALA A O 1
ATOM 632 N N . GLY A 1 84 ? -7.828 0.093 -0.289 1.00 92.69 84 GLY A N 1
ATOM 633 C CA . GLY A 1 84 ? -7.416 1.040 0.749 1.00 92.69 84 GLY A CA 1
ATOM 634 C C . GLY A 1 84 ? -8.464 2.131 0.974 1.00 92.69 84 GLY A C 1
ATOM 635 O O . GLY A 1 84 ? -8.874 2.375 2.107 1.00 92.69 84 GLY A O 1
ATOM 636 N N . SER A 1 85 ? -9.006 2.704 -0.103 1.00 92.44 85 SER A N 1
ATOM 637 C CA . SER A 1 85 ? -10.069 3.718 -0.026 1.00 92.44 85 SER A CA 1
ATOM 638 C C . SER A 1 85 ? -11.341 3.183 0.648 1.00 92.44 85 SER A C 1
ATOM 640 O O . SER A 1 85 ? -11.911 3.839 1.525 1.00 92.44 85 SER A O 1
ATOM 642 N N . PHE A 1 86 ? -11.764 1.962 0.300 1.00 92.50 86 PHE A N 1
ATOM 643 C CA . PHE A 1 86 ? -12.890 1.290 0.960 1.00 92.50 86 PHE A CA 1
ATOM 644 C C . PHE A 1 86 ? -12.605 0.967 2.434 1.00 92.50 86 PHE A C 1
ATOM 646 O O . PHE A 1 86 ? -13.498 1.101 3.279 1.00 92.50 86 PHE A O 1
ATOM 653 N N . ALA A 1 87 ? -11.373 0.577 2.767 1.00 91.62 87 ALA A N 1
ATOM 654 C CA . ALA A 1 87 ? -10.966 0.321 4.145 1.00 91.62 87 ALA A CA 1
ATOM 655 C C . ALA A 1 87 ? -11.016 1.605 4.987 1.00 91.62 87 ALA A C 1
ATOM 657 O O . ALA A 1 87 ? -11.605 1.597 6.068 1.00 91.62 87 ALA A O 1
ATOM 658 N N . VAL A 1 88 ? -10.496 2.726 4.473 1.00 92.69 88 VAL A N 1
ATOM 659 C CA . VAL A 1 88 ? -10.562 4.041 5.138 1.00 92.69 88 VAL A CA 1
ATOM 660 C C . VAL A 1 88 ? -12.007 4.483 5.357 1.00 92.69 88 VAL A C 1
ATOM 662 O O . VAL A 1 88 ? -12.35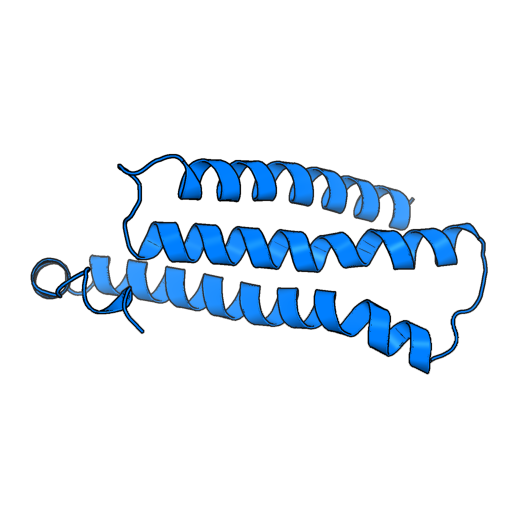3 4.914 6.459 1.00 92.69 88 VAL A O 1
ATOM 665 N N . LEU A 1 89 ? -12.874 4.322 4.352 1.00 92.94 89 LEU A N 1
ATOM 666 C CA . LEU A 1 89 ? -14.302 4.611 4.495 1.00 92.94 89 LEU A CA 1
ATOM 667 C C . LEU A 1 89 ? -14.933 3.773 5.616 1.00 92.94 89 LEU A C 1
ATOM 669 O O . LEU A 1 89 ? -15.643 4.304 6.468 1.00 92.94 89 LEU A O 1
ATOM 673 N N . SER A 1 90 ? -14.630 2.476 5.648 1.00 88.81 90 SER A N 1
ATOM 674 C CA . SER A 1 90 ? -15.146 1.549 6.661 1.00 88.81 90 SER A CA 1
ATOM 675 C C . SER A 1 90 ? -14.669 1.910 8.072 1.00 88.81 90 SER A C 1
ATOM 677 O O . SER A 1 90 ? -15.456 1.869 9.017 1.00 88.81 90 SER A O 1
ATOM 679 N N . ILE A 1 91 ? -13.409 2.338 8.220 1.00 90.94 91 ILE A N 1
ATOM 680 C CA . ILE A 1 91 ? -12.868 2.865 9.485 1.00 90.94 91 ILE A CA 1
ATOM 681 C C . ILE A 1 91 ? -13.631 4.126 9.904 1.00 90.94 91 ILE A C 1
ATOM 683 O O . ILE A 1 91 ? -14.022 4.254 11.065 1.00 90.94 91 ILE A O 1
ATOM 687 N N . GLY A 1 92 ? -13.866 5.048 8.967 1.00 90.44 92 GLY A N 1
ATOM 688 C CA . GLY A 1 92 ? -14.625 6.272 9.220 1.00 90.44 92 GLY A CA 1
ATOM 689 C C . GLY A 1 92 ? -16.048 5.987 9.705 1.00 90.44 92 GLY A C 1
ATOM 690 O O . GLY A 1 92 ? -16.498 6.591 10.679 1.00 90.44 92 GLY A O 1
ATOM 691 N N . LEU A 1 93 ? -16.728 5.021 9.082 1.00 89.75 93 LEU A N 1
ATOM 692 C CA . LEU A 1 93 ? -18.071 4.593 9.477 1.00 89.75 93 LEU A CA 1
ATOM 693 C C . LEU A 1 93 ? -18.093 3.952 10.870 1.00 89.75 93 LEU A C 1
ATOM 695 O O . LEU A 1 93 ? -18.943 4.316 11.681 1.00 89.75 93 LEU A O 1
ATOM 699 N N . ASP A 1 94 ? -17.150 3.058 11.184 1.00 86.81 94 ASP A N 1
ATOM 700 C CA . ASP A 1 94 ? -17.046 2.454 12.523 1.00 86.81 94 ASP A CA 1
ATOM 701 C C . ASP A 1 94 ? -16.856 3.530 13.607 1.00 86.81 94 ASP A C 1
ATOM 703 O O . ASP A 1 94 ? -17.553 3.536 14.628 1.00 86.81 94 ASP A O 1
ATOM 707 N N . ARG A 1 95 ? -15.984 4.513 13.347 1.00 87.69 95 ARG A N 1
ATOM 708 C CA . ARG A 1 95 ? -15.747 5.632 14.268 1.00 87.69 95 ARG A CA 1
ATOM 709 C C . ARG A 1 95 ? -16.960 6.544 14.410 1.00 87.69 95 ARG A C 1
ATOM 711 O O . ARG A 1 95 ? -17.276 6.940 15.531 1.00 87.69 95 ARG A O 1
ATOM 718 N N . LEU A 1 96 ? -17.667 6.838 13.321 1.00 88.56 96 LEU A N 1
ATOM 719 C CA . LEU A 1 96 ? -18.880 7.654 13.354 1.00 88.56 96 LEU A CA 1
ATOM 720 C C . LEU A 1 96 ? -19.993 6.978 14.170 1.00 88.56 96 LEU A C 1
ATOM 722 O O . LEU A 1 96 ? -20.609 7.616 15.026 1.00 88.56 96 LEU A O 1
ATOM 726 N N . LEU A 1 97 ? -20.210 5.676 13.962 1.00 84.81 97 LEU A N 1
ATOM 727 C CA . LEU A 1 97 ? -21.204 4.893 14.702 1.00 84.81 97 LEU A CA 1
ATOM 728 C C . LEU A 1 97 ? -20.884 4.828 16.200 1.00 84.81 97 LEU A C 1
ATOM 730 O O . LEU A 1 97 ? -21.795 4.928 17.027 1.00 84.81 97 LEU A O 1
ATOM 734 N N . SER A 1 98 ? -19.599 4.735 16.555 1.00 84.31 98 SER A N 1
ATOM 735 C CA . SER A 1 98 ? -19.154 4.779 17.951 1.00 84.31 98 SER A CA 1
ATOM 736 C C . SER A 1 98 ? -19.461 6.114 18.641 1.00 84.31 98 SER A C 1
ATOM 738 O O . SER A 1 98 ? -19.625 6.119 19.861 1.00 84.31 98 SER A O 1
ATOM 740 N N . VAL A 1 99 ? -19.517 7.229 17.904 1.00 88.25 99 VAL A N 1
ATOM 741 C CA . VAL A 1 99 ? -19.784 8.568 18.461 1.00 88.25 99 VAL A CA 1
ATOM 742 C C . VAL A 1 99 ? -21.281 8.872 18.506 1.00 88.25 99 VAL A C 1
ATOM 744 O O . VAL A 1 99 ? -21.770 9.366 19.518 1.00 88.25 99 VAL A O 1
ATOM 747 N N . ILE A 1 100 ? -22.020 8.565 17.436 1.00 88.56 100 ILE A N 1
ATOM 748 C CA . ILE A 1 100 ? -23.451 8.899 17.333 1.00 88.56 100 ILE A CA 1
ATOM 749 C C . ILE A 1 100 ? -24.305 8.007 18.240 1.00 88.56 100 ILE A C 1
ATOM 751 O O . ILE A 1 100 ? -25.279 8.470 18.831 1.00 88.56 100 ILE A O 1
ATOM 755 N N . ALA A 1 101 ? -23.966 6.721 18.352 1.00 82.56 101 ALA A N 1
ATOM 756 C CA . ALA A 1 101 ? -24.796 5.752 19.059 1.00 82.56 101 ALA A CA 1
ATOM 757 C C . ALA A 1 101 ? -23.965 4.864 20.001 1.00 82.56 101 ALA A C 1
ATOM 759 O O . ALA A 1 101 ? -23.961 3.639 19.844 1.00 82.56 101 ALA A O 1
ATOM 760 N N . PRO A 1 102 ? -23.307 5.439 21.028 1.00 78.06 102 PRO A N 1
ATOM 761 C CA . PRO A 1 102 ? -22.396 4.703 21.908 1.00 78.06 102 PRO A CA 1
ATOM 762 C C . PRO A 1 102 ? -23.084 3.520 22.604 1.00 78.06 102 PRO A C 1
ATOM 764 O O . PRO A 1 102 ? -22.524 2.429 22.680 1.00 78.06 102 PRO A O 1
ATOM 767 N N . ASN A 1 103 ? -24.345 3.695 23.020 1.00 74.50 103 ASN A N 1
ATOM 768 C CA . ASN A 1 103 ? -25.121 2.661 23.710 1.00 74.50 103 ASN A CA 1
ATOM 769 C C . ASN A 1 103 ? -25.493 1.479 22.788 1.00 74.50 103 ASN A C 1
ATOM 771 O O . ASN A 1 103 ? -25.550 0.333 23.225 1.00 74.50 103 ASN A O 1
ATOM 775 N N . ARG A 1 104 ? -25.708 1.737 21.487 1.00 67.50 104 ARG A N 1
ATOM 776 C CA . ARG A 1 104 ? -25.951 0.692 20.474 1.00 67.50 104 ARG A CA 1
ATOM 777 C C . ARG A 1 104 ? -24.645 0.032 20.033 1.00 67.50 104 ARG A C 1
ATOM 779 O O . ARG A 1 104 ? -24.615 -1.179 19.843 1.00 67.50 104 ARG A O 1
ATOM 786 N N . TYR A 1 105 ? -23.563 0.802 19.932 1.00 69.75 105 TYR A N 1
ATOM 787 C CA . TYR A 1 105 ? -22.229 0.305 19.596 1.00 69.75 105 TYR A CA 1
ATOM 788 C C . TYR A 1 105 ? -21.670 -0.633 20.677 1.00 69.75 105 TYR A C 1
ATOM 790 O O . TYR A 1 105 ? -21.080 -1.662 20.359 1.00 69.75 105 TYR A O 1
ATOM 798 N N . GLN A 1 106 ? -21.913 -0.331 21.958 1.00 66.31 106 GLN A N 1
ATOM 799 C CA . GLN A 1 106 ? -21.488 -1.173 23.081 1.00 66.31 106 GLN A CA 1
ATOM 800 C C . GLN A 1 106 ? -22.253 -2.507 23.154 1.00 66.31 106 GLN A C 1
ATOM 802 O O . GLN A 1 106 ? -21.686 -3.505 23.596 1.00 66.31 106 GLN A O 1
ATOM 807 N N . GLN A 1 107 ? -23.509 -2.538 22.694 1.00 63.31 107 GLN A N 1
ATOM 808 C CA . GLN A 1 107 ? -24.326 -3.757 22.611 1.00 63.31 107 GLN A CA 1
ATOM 809 C C . GLN A 1 107 ? -24.084 -4.571 21.330 1.00 63.31 107 GLN A C 1
ATOM 811 O O . GLN A 1 107 ? -24.422 -5.754 21.283 1.00 63.31 107 GLN A O 1
ATOM 816 N N . SER A 1 108 ? -23.506 -3.963 20.290 1.00 60.31 108 SER A N 1
ATOM 817 C CA . SER A 1 108 ? -23.217 -4.649 19.033 1.00 60.31 108 SER A CA 1
ATOM 818 C C . SER A 1 108 ? -22.065 -5.642 19.220 1.00 60.31 108 SER A C 1
ATOM 820 O O . SER A 1 108 ? -20.981 -5.307 19.706 1.00 60.31 108 SER A O 1
ATOM 822 N N . ASN A 1 109 ? -22.312 -6.904 18.875 1.00 56.28 109 ASN A N 1
ATOM 823 C CA . ASN A 1 109 ? -21.419 -8.012 19.189 1.00 56.28 109 ASN A CA 1
ATOM 824 C C . ASN A 1 109 ? -20.183 -7.978 18.270 1.00 56.28 109 ASN A C 1
ATOM 826 O O . ASN A 1 109 ? -20.206 -8.494 17.153 1.00 56.28 109 ASN A O 1
ATOM 830 N N . LYS A 1 110 ? -19.085 -7.376 18.748 1.00 58.84 110 LYS A N 1
ATOM 831 C CA . LYS A 1 110 ? -17.822 -7.157 18.006 1.00 58.84 110 LYS A CA 1
ATOM 832 C C . LYS A 1 110 ? -17.216 -8.430 17.384 1.00 58.84 110 LYS A C 1
ATOM 834 O O . LYS A 1 110 ? -16.378 -8.328 16.497 1.00 58.84 110 LYS A O 1
ATOM 839 N N . ARG A 1 111 ? -17.637 -9.620 17.836 1.00 50.44 111 ARG A N 1
ATOM 840 C CA . ARG A 1 111 ? -17.221 -10.930 17.301 1.00 50.44 111 ARG A CA 1
ATOM 841 C C . ARG A 1 111 ? -17.918 -11.329 15.993 1.00 50.44 111 ARG A C 1
ATOM 843 O O . ARG A 1 111 ? -17.321 -12.069 15.222 1.00 50.44 111 ARG A O 1
ATOM 850 N N . ALA A 1 112 ? -19.128 -10.839 15.713 1.00 47.97 112 ALA A N 1
ATOM 851 C CA . ALA A 1 112 ? -19.884 -11.244 14.521 1.00 47.97 112 ALA A CA 1
ATOM 852 C C . ALA A 1 112 ? -19.292 -10.689 13.209 1.00 47.97 112 ALA A C 1
ATOM 854 O O . ALA A 1 112 ? -19.390 -11.337 12.176 1.00 47.97 112 ALA A O 1
ATOM 855 N N . TYR A 1 113 ? -18.611 -9.538 13.257 1.00 49.19 113 TYR A N 1
ATOM 856 C CA . TYR A 1 113 ? -17.962 -8.924 12.088 1.00 49.19 113 TYR A CA 1
ATOM 857 C C . TYR A 1 113 ? -16.647 -9.599 11.663 1.00 49.19 113 TYR A C 1
ATOM 859 O O . TYR A 1 113 ? -16.187 -9.369 10.555 1.00 49.19 113 TYR A O 1
ATOM 867 N N . LEU A 1 114 ? -16.027 -10.414 12.525 1.00 47.47 114 LEU A N 1
ATOM 868 C CA . LEU A 1 114 ? -14.729 -11.058 12.264 1.00 47.47 114 LEU A CA 1
ATOM 869 C C . LEU A 1 114 ? -14.835 -12.472 11.682 1.00 47.47 114 LEU A C 1
ATOM 871 O O . LEU A 1 114 ? -13.815 -13.124 11.480 1.00 47.47 114 LEU A O 1
ATOM 875 N N . THR A 1 115 ? -16.060 -12.958 11.480 1.00 37.56 115 THR A N 1
ATOM 876 C CA . THR A 1 115 ? -16.332 -14.321 10.987 1.00 37.56 115 THR A CA 1
ATOM 877 C C . THR A 1 115 ? -16.988 -14.312 9.601 1.00 37.56 115 THR A C 1
ATOM 879 O O . THR A 1 115 ? -17.449 -15.356 9.148 1.00 37.56 115 THR A O 1
ATOM 882 N N . VAL A 1 116 ? -17.050 -13.146 8.947 1.00 39.25 116 VAL A N 1
ATOM 883 C CA . VAL A 1 116 ? -17.451 -13.000 7.539 1.00 39.25 116 VAL A CA 1
ATOM 884 C C . VAL A 1 116 ? -16.206 -12.803 6.693 1.00 39.25 116 VAL A C 1
ATOM 886 O O . VAL A 1 116 ? -15.358 -11.982 7.110 1.00 39.25 116 VAL A O 1
#

Radius of gyration: 18.02 Å; Cα contacts (8 Å, |Δi|>4): 90; chains: 1; bounding box: 42×29×48 Å

Nearest PDB structures (foldseek):
  6d9h-assembly1_R  TM=8.343E-01  e=3.638E-02  Homo sapiens
  7xa3-assembly1_R  TM=8.683E-01  e=5.311E-02  Homo sapiens
  6zdv-assembly1_A  TM=8.050E-01  e=5.031E-02  Homo sapiens
  9ast-assembly1_R  TM=7.621E-01  e=4.053E-02  Homo sapiens
  7aue-assembly1_R  TM=8.281E-01  e=1.261E-01  Homo sapiens